Protein AF-A0A2U1KVK1-F1 (afdb_monomer)

Foldseek 3Di:
DDDDDDDDDDDDDDCPDDDDDDPPDDDPPVPPDDPPQFDLVAFDKDFAPPDDPDQQVVDPPRDPVPNCVVVPDPDDRVGRIDTQTDRDGDDDD

InterPro domains:
  IPR025846 Trichome birefringence-like, N-terminal domain [PF14416] (37-89)
  IPR029962 Trichome birefringence-like family [PTHR32285] (38-92)

Mean predicted aligned error: 15.68 Å

pLDDT: mean 76.73, std 21.53, range [38.75, 97.69]

Solvent-accessible surface area (backbone atoms only — not comparable to full-atom values): 6746 Å² total; per-residue (Å²): 134,88,82,89,82,91,82,81,88,83,89,77,95,72,88,75,74,84,78,72,87,74,80,84,80,78,81,82,73,78,54,94,76,50,93,88,69,47,60,78,87,47,58,47,78,40,86,36,90,81,44,49,96,69,57,64,90,79,41,88,83,60,56,76,92,74,31,48,64,81,71,72,45,84,80,66,69,83,50,25,57,40,86,42,33,71,72,47,80,81,83,78,133

Nearest PDB structures (foldseek):
  6cci-assembly1_A  TM=9.099E-01  e=8.293E-04  Arabidopsis thaliana

Radius of gyration: 32.66 Å; Cα contacts (8 Å, |Δi|>4): 63; chains: 1; bounding box: 93×38×63 Å

Organism: Artemisia annua (NCBI:txid35608)

Secondary structure (DSSP, 8-state):
-------------------------------TT-SSS-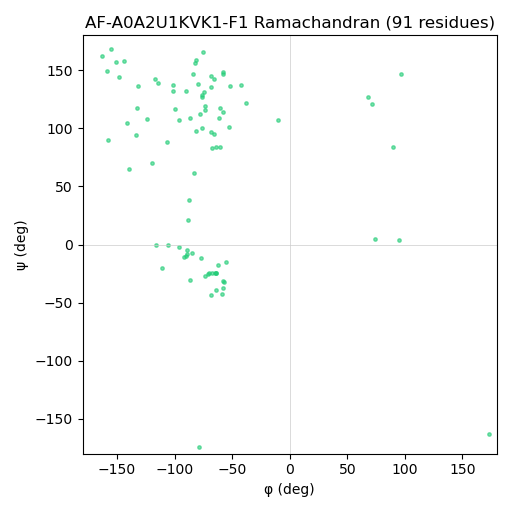-TTSEEEEE-TT--SS-GGG-TTS-GGG-TTTTT----GGGGEEEEESS-PPPP-

Structure (mmCIF, N/CA/C/O backbone):
data_AF-A0A2U1KVK1-F1
#
_entry.id   AF-A0A2U1KVK1-F1
#
loop_
_atom_site.group_PDB
_atom_site.id
_atom_site.type_symbol
_atom_site.label_atom_id
_atom_site.label_alt_id
_atom_site.label_comp_id
_atom_site.label_asym_id
_atom_site.label_entity_id
_atom_site.label_seq_id
_atom_site.pdbx_PDB_ins_code
_atom_site.Cartn_x
_atom_site.Cartn_y
_atom_site.Cartn_z
_atom_site.occupancy
_atom_site.B_iso_or_equiv
_atom_site.auth_seq_id
_atom_site.auth_comp_id
_atom_site.auth_asym_id
_atom_site.auth_atom_id
_atom_site.pdbx_PDB_model_num
ATOM 1 N N . MET A 1 1 ? 75.092 -21.004 -45.664 1.00 38.75 1 MET A N 1
ATOM 2 C CA . MET A 1 1 ? 76.250 -20.883 -44.748 1.00 38.75 1 MET A CA 1
ATOM 3 C C . MET A 1 1 ? 75.687 -20.463 -43.388 1.00 38.75 1 MET A C 1
ATOM 5 O O . MET A 1 1 ? 75.101 -19.398 -43.340 1.00 38.75 1 MET A O 1
ATOM 9 N N . GLY A 1 2 ? 75.479 -21.360 -42.413 1.00 43.06 2 GLY A N 1
ATOM 10 C CA . GLY A 1 2 ? 76.445 -21.739 -41.356 1.00 43.06 2 GLY A CA 1
ATOM 11 C C . GLY A 1 2 ? 76.680 -20.567 -40.377 1.00 43.06 2 GLY A C 1
ATOM 12 O O . GLY A 1 2 ? 77.021 -19.502 -40.860 1.00 43.06 2 GLY A O 1
ATOM 13 N N . GLN A 1 3 ? 76.561 -20.639 -39.043 1.00 45.59 3 GLN A N 1
ATOM 14 C CA . GLN A 1 3 ? 76.511 -21.750 -38.079 1.00 45.59 3 GLN A CA 1
ATOM 15 C C . GLN A 1 3 ? 75.953 -21.280 -36.706 1.00 45.59 3 GLN A C 1
ATOM 17 O O . GLN A 1 3 ? 76.067 -20.104 -36.377 1.00 45.59 3 GLN A O 1
ATOM 22 N N . GLY A 1 4 ? 75.517 -22.247 -35.881 1.00 42.56 4 GLY A N 1
ATOM 23 C CA . GLY A 1 4 ? 75.748 -22.305 -34.420 1.00 42.56 4 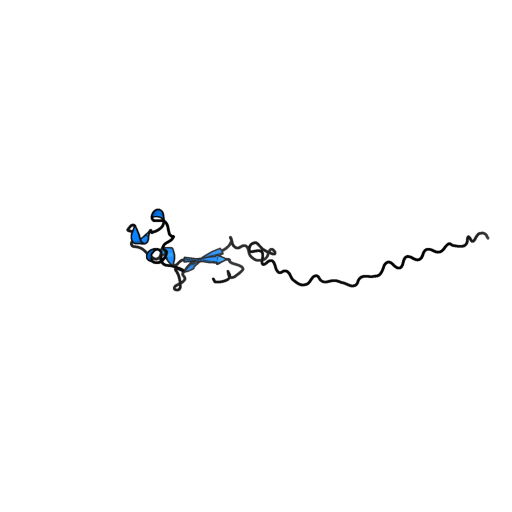GLY A CA 1
ATOM 24 C C . GLY A 1 4 ? 74.639 -21.766 -33.502 1.00 42.56 4 GLY A C 1
ATOM 25 O O . GLY A 1 4 ? 73.946 -20.832 -33.862 1.00 42.56 4 GLY A O 1
ATOM 26 N N . LEU A 1 5 ? 74.385 -22.286 -32.293 1.00 52.31 5 LEU A N 1
ATOM 27 C CA . LEU A 1 5 ? 74.909 -23.417 -31.508 1.00 52.31 5 LEU A CA 1
ATOM 28 C C . LEU A 1 5 ? 73.837 -23.792 -30.453 1.00 52.31 5 LEU A C 1
ATOM 30 O O . LEU A 1 5 ? 73.092 -22.934 -29.986 1.00 52.31 5 LEU A O 1
ATOM 34 N N . ARG A 1 6 ? 73.762 -25.075 -30.070 1.00 49.09 6 ARG A N 1
ATOM 35 C CA . ARG A 1 6 ? 72.908 -25.590 -28.979 1.00 49.09 6 ARG A CA 1
ATOM 36 C C . ARG A 1 6 ? 73.392 -25.101 -27.608 1.00 49.09 6 ARG A C 1
ATOM 38 O O . ARG A 1 6 ? 74.590 -25.154 -27.348 1.00 49.09 6 ARG A O 1
ATOM 45 N N . ALA A 1 7 ? 72.461 -24.851 -26.686 1.00 42.56 7 ALA A N 1
ATOM 46 C CA . ALA A 1 7 ? 72.688 -25.064 -25.256 1.00 42.56 7 ALA A CA 1
ATOM 47 C C . ALA A 1 7 ? 71.516 -25.847 -24.643 1.00 42.56 7 ALA A C 1
ATOM 49 O O . ALA A 1 7 ? 70.353 -25.633 -24.978 1.00 42.56 7 ALA A O 1
ATOM 50 N N . SER A 1 8 ? 71.881 -26.820 -23.812 1.00 41.84 8 SER A N 1
ATOM 51 C CA . SER A 1 8 ? 71.029 -27.839 -23.200 1.00 41.84 8 SER A CA 1
ATOM 52 C C . SER A 1 8 ? 70.320 -27.309 -21.948 1.00 41.84 8 SER A C 1
ATOM 54 O O . SER A 1 8 ? 70.775 -26.346 -21.336 1.00 41.84 8 SER A O 1
ATOM 56 N N . GLY A 1 9 ? 69.190 -27.932 -21.608 1.00 46.62 9 GLY A N 1
ATOM 57 C CA . GLY A 1 9 ? 68.161 -27.404 -20.707 1.00 46.62 9 GLY A CA 1
ATOM 58 C C . GLY A 1 9 ? 68.441 -27.491 -19.209 1.00 46.62 9 GLY A C 1
ATOM 59 O O . GLY A 1 9 ? 69.481 -27.972 -18.790 1.00 46.62 9 GLY A O 1
ATOM 60 N N . HIS A 1 10 ? 67.440 -27.116 -18.408 1.00 42.41 10 HIS A N 1
ATOM 61 C CA . HIS A 1 10 ? 67.254 -27.641 -17.058 1.00 42.41 10 HIS A CA 1
ATOM 62 C C . HIS A 1 10 ? 65.769 -27.699 -16.680 1.00 42.41 10 HIS A C 1
ATOM 64 O O . HIS A 1 10 ? 64.941 -26.898 -17.101 1.00 42.41 10 HIS A O 1
ATOM 70 N N . ARG A 1 11 ? 65.479 -28.756 -15.927 1.00 49.19 11 ARG A N 1
ATOM 71 C CA . ARG A 1 11 ? 64.190 -29.294 -15.499 1.00 49.19 11 ARG A CA 1
ATOM 72 C C . ARG A 1 11 ? 63.467 -28.328 -14.560 1.00 49.19 11 ARG A C 1
ATOM 74 O O . ARG A 1 11 ? 64.093 -27.776 -13.663 1.00 49.19 11 ARG A O 1
ATOM 81 N N . GLY A 1 12 ? 62.149 -28.239 -14.689 1.00 41.12 12 GLY A N 1
ATOM 82 C CA . GLY A 1 12 ? 61.287 -27.581 -13.712 1.00 41.12 12 GLY A CA 1
ATOM 83 C C . GLY A 1 12 ? 59.870 -28.109 -13.837 1.00 41.12 12 GLY A C 1
ATOM 84 O O . GLY A 1 12 ? 59.086 -27.613 -14.635 1.00 41.12 12 GLY A O 1
ATOM 85 N N . LEU A 1 13 ? 59.581 -29.173 -13.091 1.00 55.19 13 LEU A N 1
ATOM 86 C CA . LEU A 1 13 ? 58.246 -29.730 -12.911 1.00 55.19 13 LEU A CA 1
ATOM 87 C C . LEU A 1 13 ? 57.346 -28.662 -12.281 1.00 55.19 13 LEU A C 1
ATOM 89 O O . LEU A 1 13 ? 57.585 -28.234 -11.157 1.00 55.19 13 LEU A O 1
ATOM 93 N N . GLY A 1 14 ? 56.311 -28.261 -13.006 1.00 42.09 14 GLY A N 1
ATOM 94 C CA . GLY A 1 14 ? 55.240 -27.406 -12.514 1.00 42.09 14 GLY A CA 1
ATOM 95 C C . GLY A 1 14 ? 53.919 -27.908 -13.064 1.00 42.09 14 GLY A C 1
ATOM 96 O O . GLY A 1 14 ? 53.298 -27.242 -13.884 1.00 42.09 14 GLY A O 1
ATOM 97 N N . ALA A 1 15 ? 53.526 -29.119 -12.663 1.00 49.44 15 ALA A N 1
ATOM 98 C CA . ALA A 1 15 ? 52.151 -29.576 -12.790 1.00 49.44 15 ALA A CA 1
ATOM 99 C C . ALA A 1 15 ? 51.297 -28.742 -11.826 1.00 49.44 15 ALA A C 1
ATOM 101 O O . ALA A 1 15 ? 51.059 -29.131 -10.685 1.00 49.44 15 ALA A O 1
ATOM 102 N N . TRP A 1 16 ? 50.891 -27.555 -12.267 1.00 47.50 16 TRP A N 1
ATOM 103 C CA . TRP A 1 16 ? 49.819 -26.818 -11.619 1.00 47.50 16 TRP A CA 1
ATOM 104 C C . TRP A 1 16 ? 48.530 -27.423 -12.148 1.00 47.50 16 TRP A C 1
ATOM 106 O O . TRP A 1 16 ? 48.135 -27.200 -13.290 1.00 47.50 16 TRP A O 1
ATOM 116 N N . PHE A 1 17 ? 47.987 -28.322 -11.333 1.00 43.41 17 PHE A N 1
ATOM 117 C CA . PHE A 1 17 ? 46.731 -29.019 -11.530 1.00 43.41 17 PHE A CA 1
ATOM 118 C C . PHE A 1 17 ? 45.677 -28.103 -12.157 1.00 43.41 17 PHE A C 1
ATOM 120 O O . PHE A 1 17 ? 45.323 -27.068 -11.595 1.00 43.41 17 PHE A O 1
ATOM 127 N N . GLY A 1 18 ? 45.167 -28.521 -13.316 1.00 46.84 18 GLY A N 1
ATOM 128 C CA . GLY A 1 18 ? 43.896 -28.037 -13.821 1.00 46.84 18 GLY A CA 1
ATOM 129 C C . GLY A 1 18 ? 42.813 -28.421 -12.823 1.00 46.84 18 GLY A C 1
ATOM 130 O O . GLY A 1 18 ? 42.485 -29.599 -12.684 1.00 46.84 18 GLY A O 1
ATOM 131 N N . LEU A 1 19 ? 42.280 -27.428 -12.118 1.00 50.81 19 LEU A N 1
ATOM 132 C CA . LEU A 1 19 ? 40.992 -27.562 -11.466 1.00 50.81 19 LEU A CA 1
ATOM 133 C C . LEU A 1 19 ? 39.930 -27.193 -12.494 1.00 50.81 19 LEU A C 1
ATOM 135 O O . LEU A 1 19 ? 39.811 -26.053 -12.938 1.00 50.81 19 LEU A O 1
ATOM 139 N N . SER A 1 20 ? 39.241 -28.250 -12.908 1.00 54.12 20 SER A N 1
ATOM 140 C CA . SER A 1 20 ? 37.949 -28.248 -13.568 1.00 54.12 20 SER A CA 1
ATOM 141 C C . SER A 1 20 ? 36.999 -27.244 -12.920 1.00 54.12 20 SER A C 1
ATOM 143 O O . SER A 1 20 ? 36.908 -27.176 -11.697 1.00 54.12 20 SER A O 1
ATOM 145 N N . GLU A 1 21 ? 36.284 -26.530 -13.783 1.00 49.66 21 GLU A N 1
ATOM 146 C CA . GLU A 1 21 ? 34.986 -25.889 -13.582 1.00 49.66 21 GLU A CA 1
ATOM 147 C C . GLU A 1 21 ? 34.285 -26.275 -12.271 1.00 49.66 21 GLU A C 1
ATOM 149 O O . GLU A 1 21 ? 33.754 -27.376 -12.125 1.00 49.66 21 GLU A O 1
ATOM 154 N N . SER A 1 22 ? 34.258 -25.340 -11.327 1.00 44.19 22 SER A N 1
ATOM 155 C CA . SER A 1 22 ? 33.247 -25.309 -10.280 1.00 44.19 22 SER A CA 1
ATOM 156 C C . SER A 1 22 ? 32.296 -24.167 -10.615 1.00 44.19 22 SER A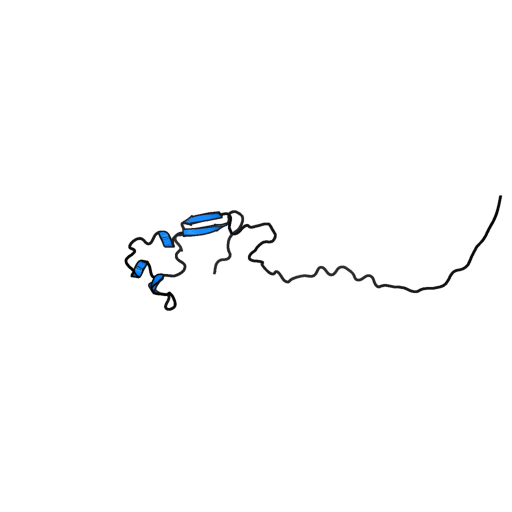 C 1
ATOM 158 O O . SER A 1 22 ? 32.511 -23.022 -10.220 1.00 44.19 22 SER A O 1
ATOM 160 N N . SER A 1 23 ? 31.270 -24.486 -11.406 1.00 52.03 23 SER A N 1
ATOM 161 C CA . SER A 1 23 ? 29.995 -23.772 -11.365 1.00 52.03 23 SER A CA 1
ATOM 162 C C . SER A 1 23 ? 29.545 -23.778 -9.905 1.00 52.03 23 SER A C 1
ATOM 164 O O . SER A 1 23 ? 29.086 -24.810 -9.416 1.00 52.03 23 SER A O 1
ATOM 166 N N . ASP A 1 24 ? 29.739 -22.663 -9.202 1.00 51.19 24 ASP A N 1
ATOM 167 C CA . ASP A 1 24 ? 29.254 -22.502 -7.837 1.00 51.19 24 ASP A CA 1
ATOM 168 C C . ASP A 1 24 ? 27.726 -22.450 -7.878 1.00 51.19 24 ASP A C 1
ATOM 170 O O . ASP A 1 24 ? 27.093 -21.456 -8.236 1.00 51.19 24 ASP A O 1
ATOM 174 N N . SER A 1 25 ? 27.139 -23.610 -7.623 1.00 55.19 25 SER A N 1
ATOM 175 C CA . SER A 1 25 ? 25.713 -23.803 -7.492 1.00 55.19 25 SER A CA 1
ATOM 176 C C . SER A 1 25 ? 25.264 -23.322 -6.119 1.00 55.19 25 SER A C 1
ATOM 178 O O . SER A 1 25 ? 25.503 -23.991 -5.116 1.00 55.19 25 SER A O 1
ATOM 180 N N . GLY A 1 26 ? 24.495 -22.235 -6.123 1.00 55.09 26 GLY A N 1
ATOM 181 C CA . GLY A 1 26 ? 23.377 -22.077 -5.204 1.00 55.09 26 GLY A CA 1
ATOM 182 C C . GLY A 1 26 ? 23.697 -21.421 -3.869 1.00 55.09 26 GLY A C 1
ATOM 183 O O . GLY A 1 26 ? 23.713 -22.070 -2.829 1.00 55.09 26 GLY A O 1
ATOM 184 N N . HIS A 1 27 ? 23.702 -20.094 -3.883 1.00 54.94 27 HIS A N 1
ATOM 185 C CA . HIS A 1 27 ? 22.859 -19.374 -2.939 1.00 54.94 27 HIS A CA 1
ATOM 186 C C . HIS A 1 27 ? 22.121 -18.284 -3.717 1.00 54.94 27 HIS A C 1
ATOM 188 O O . HIS A 1 27 ? 22.655 -17.207 -3.972 1.00 54.94 27 HIS A O 1
ATOM 194 N N . GLU A 1 28 ? 20.902 -18.607 -4.153 1.00 55.97 28 GLU A N 1
ATOM 195 C CA . GLU A 1 28 ? 19.937 -17.644 -4.680 1.00 55.97 28 GLU A CA 1
ATOM 196 C C . GLU A 1 28 ? 19.579 -16.701 -3.529 1.00 55.97 28 GLU A C 1
ATOM 198 O O . GLU A 1 28 ? 18.612 -16.897 -2.793 1.00 55.97 28 GLU A O 1
ATOM 203 N N . LEU A 1 29 ? 20.408 -15.680 -3.316 1.00 59.66 29 LEU A N 1
ATOM 204 C CA . LEU A 1 29 ? 19.912 -14.478 -2.684 1.00 59.66 29 LEU A CA 1
ATOM 205 C C . LEU A 1 29 ? 18.921 -13.927 -3.706 1.00 59.66 29 LEU A C 1
ATOM 207 O O . LEU A 1 29 ? 19.327 -13.271 -4.661 1.00 59.66 29 LEU A O 1
ATOM 211 N N . VAL A 1 30 ? 17.634 -14.248 -3.546 1.00 59.62 30 VAL A N 1
ATOM 212 C CA . VAL A 1 30 ? 16.552 -13.506 -4.194 1.00 59.62 30 VAL A CA 1
ATOM 213 C C . VAL A 1 30 ? 16.683 -12.090 -3.658 1.00 59.62 30 VAL A C 1
ATOM 215 O O . VAL A 1 30 ? 16.099 -11.721 -2.637 1.00 59.62 30 VAL A O 1
ATOM 218 N N . GLY A 1 31 ? 17.558 -11.309 -4.280 1.00 57.84 31 GLY A N 1
ATOM 219 C CA . GLY A 1 31 ? 17.635 -9.894 -4.048 1.00 57.84 31 GLY A CA 1
ATOM 220 C C . GLY A 1 31 ? 16.255 -9.366 -4.382 1.00 57.84 31 GLY A C 1
ATOM 221 O O . GLY A 1 31 ? 15.831 -9.400 -5.532 1.00 57.84 31 GLY A O 1
ATOM 222 N N . PHE A 1 32 ? 15.549 -8.855 -3.374 1.00 56.72 32 PHE A N 1
ATOM 223 C CA . PHE A 1 32 ? 14.330 -8.070 -3.581 1.00 56.72 32 PHE A CA 1
ATOM 224 C C . PHE A 1 32 ? 14.588 -6.872 -4.524 1.00 56.72 32 PHE A C 1
ATOM 226 O O . PHE A 1 32 ? 13.659 -6.269 -5.050 1.00 56.72 32 PHE A O 1
ATO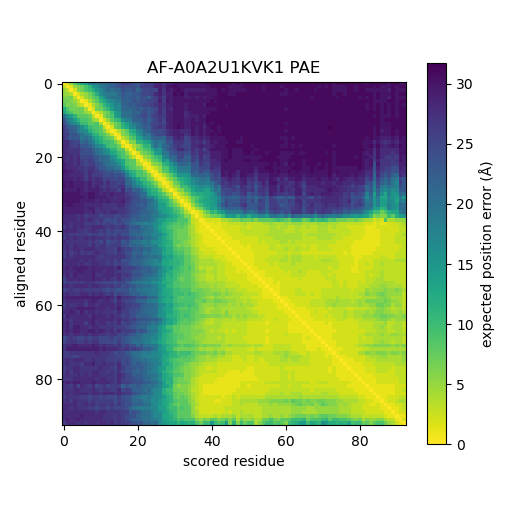M 233 N N . LEU A 1 33 ? 15.870 -6.551 -4.738 1.00 60.81 33 LEU A N 1
ATOM 234 C CA . LEU A 1 33 ? 16.407 -5.565 -5.658 1.00 60.81 33 LEU A CA 1
ATOM 235 C C . LEU A 1 33 ? 17.342 -6.250 -6.674 1.00 60.81 33 LEU A C 1
ATOM 237 O O . LEU A 1 33 ? 18.551 -6.069 -6.637 1.00 60.81 33 LEU A O 1
ATOM 241 N N . ASP A 1 34 ? 16.732 -7.036 -7.555 1.00 60.16 34 ASP A N 1
ATOM 242 C CA . ASP A 1 34 ? 16.990 -7.026 -8.997 1.00 60.16 34 ASP A CA 1
ATOM 243 C C . ASP A 1 34 ? 18.319 -7.579 -9.567 1.00 60.16 34 ASP A C 1
ATOM 245 O O . ASP A 1 34 ? 19.397 -7.012 -9.411 1.00 60.16 34 ASP A O 1
ATOM 249 N N . ASP A 1 35 ? 18.162 -8.592 -10.428 1.00 57.47 35 ASP A N 1
ATOM 250 C CA . ASP A 1 35 ? 19.095 -8.982 -11.498 1.00 57.47 35 ASP A CA 1
ATOM 251 C C . ASP A 1 35 ? 18.811 -8.209 -12.817 1.00 57.47 35 ASP A C 1
ATOM 253 O O . ASP A 1 35 ? 18.849 -8.774 -13.915 1.00 57.47 35 ASP A O 1
ATOM 257 N N . GLY A 1 36 ? 18.460 -6.921 -12.748 1.00 63.19 36 GLY A N 1
ATOM 258 C CA . GLY A 1 36 ? 18.163 -6.059 -13.907 1.00 63.19 36 GLY A CA 1
ATOM 259 C C . GLY A 1 36 ? 16.821 -6.289 -14.627 1.00 63.19 36 GLY A C 1
ATOM 260 O O . GLY A 1 36 ? 16.608 -5.710 -15.693 1.00 63.19 36 GLY A O 1
ATOM 261 N N . LYS A 1 37 ? 15.942 -7.169 -14.135 1.00 75.31 37 LYS A N 1
ATOM 262 C CA . LYS A 1 37 ? 14.760 -7.675 -14.861 1.00 75.31 37 LYS A CA 1
ATOM 263 C C . LYS A 1 37 ? 13.417 -7.204 -14.311 1.00 75.31 37 LYS A C 1
ATOM 265 O O . LYS A 1 37 ? 12.440 -7.269 -15.052 1.00 75.31 37 LYS A O 1
ATOM 270 N N . CYS A 1 38 ? 13.334 -6.757 -13.058 1.00 86.25 38 CYS A N 1
ATOM 271 C 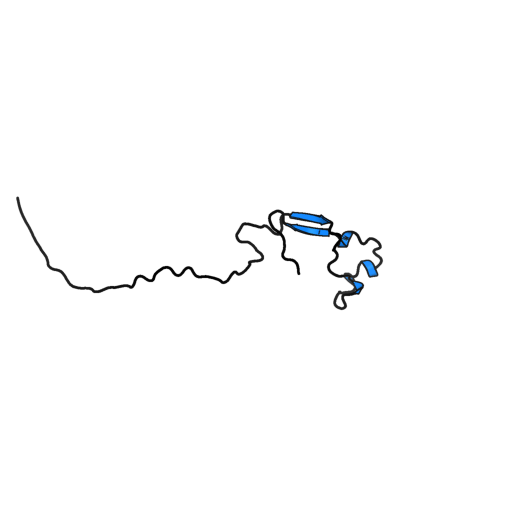CA . CYS A 1 38 ? 12.084 -6.232 -12.510 1.00 86.25 38 CYS A CA 1
ATOM 272 C C . CYS A 1 38 ? 12.311 -5.021 -11.610 1.00 86.25 38 CYS A C 1
ATOM 274 O O . CYS A 1 38 ? 12.677 -5.137 -10.440 1.00 86.25 38 CYS A O 1
ATOM 276 N N . ASN A 1 39 ? 11.985 -3.844 -12.139 1.00 89.06 39 ASN A N 1
ATOM 277 C CA . ASN A 1 39 ? 11.908 -2.639 -11.333 1.00 89.06 39 ASN A CA 1
ATOM 278 C C . ASN A 1 39 ? 10.619 -2.649 -10.497 1.00 89.06 39 ASN A C 1
ATOM 280 O O . ASN A 1 39 ? 9.546 -2.301 -10.986 1.00 89.06 39 ASN A O 1
ATOM 284 N N . ILE A 1 40 ? 10.724 -3.003 -9.215 1.00 90.56 40 ILE A N 1
ATOM 285 C CA . ILE A 1 40 ? 9.577 -3.052 -8.294 1.00 90.56 40 ILE A CA 1
ATOM 286 C C . ILE A 1 40 ? 8.894 -1.693 -8.083 1.00 90.56 40 ILE A C 1
ATOM 288 O O . ILE A 1 40 ? 7.765 -1.657 -7.599 1.00 90.56 40 ILE A O 1
ATOM 292 N N . PHE A 1 41 ? 9.561 -0.587 -8.420 1.00 91.38 41 PHE A N 1
ATOM 293 C CA . PHE A 1 41 ? 9.030 0.768 -8.289 1.00 91.38 41 PHE A CA 1
ATOM 294 C C . PHE A 1 41 ? 8.332 1.262 -9.566 1.00 91.38 41 PHE A C 1
ATOM 296 O O . PHE A 1 41 ? 7.656 2.287 -9.509 1.00 91.38 41 PHE A O 1
ATOM 303 N N . ASP A 1 42 ? 8.460 0.547 -10.693 1.00 94.38 42 ASP A N 1
ATOM 304 C CA . ASP A 1 42 ? 7.731 0.829 -11.936 1.00 94.38 42 ASP A CA 1
ATOM 305 C C . ASP A 1 42 ? 6.530 -0.113 -12.081 1.00 94.38 42 ASP A C 1
ATOM 307 O O . ASP A 1 42 ? 6.650 -1.339 -12.168 1.00 94.38 42 ASP A O 1
ATOM 311 N N . GLY A 1 43 ? 5.336 0.463 -12.075 1.00 95.31 43 GLY A N 1
ATOM 312 C CA . GLY A 1 43 ? 4.104 -0.298 -12.011 1.00 95.31 43 GLY A CA 1
ATOM 313 C C . GLY A 1 43 ? 2.881 0.585 -11.858 1.00 95.31 43 GLY A C 1
ATOM 314 O O . GLY A 1 43 ? 2.902 1.791 -12.105 1.00 95.31 43 GLY A O 1
ATOM 315 N N . SER A 1 44 ? 1.782 -0.037 -11.454 1.00 97.69 44 SER A N 1
ATOM 316 C CA . SER A 1 44 ? 0.519 0.662 -11.248 1.00 97.69 44 SER A CA 1
ATOM 317 C C . SER A 1 44 ? -0.254 0.085 -10.073 1.00 97.69 44 SER A C 1
ATOM 319 O O . SER A 1 44 ? -0.056 -1.059 -9.655 1.00 97.69 44 SER A O 1
ATOM 321 N N . TRP A 1 45 ? -1.155 0.900 -9.534 1.00 97.44 45 TRP A N 1
ATOM 322 C CA . TRP A 1 45 ? -2.150 0.437 -8.583 1.00 97.44 45 TRP A CA 1
ATOM 323 C C . TRP A 1 45 ? -3.253 -0.308 -9.330 1.00 97.44 45 TRP A C 1
ATOM 325 O O . TRP A 1 45 ? -3.848 0.223 -10.266 1.00 97.44 45 TRP A O 1
ATOM 335 N N . VAL A 1 46 ? -3.539 -1.532 -8.895 1.00 97.19 46 VAL A N 1
ATOM 336 C CA . VAL A 1 46 ? -4.619 -2.370 -9.420 1.00 97.19 46 VAL A CA 1
ATOM 337 C C . VAL A 1 46 ? -5.640 -2.647 -8.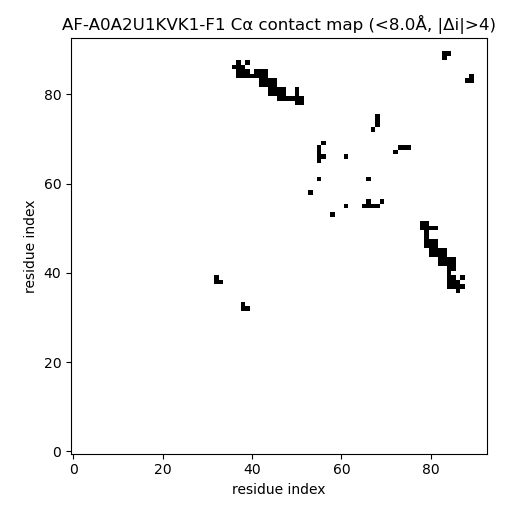323 1.00 97.19 46 VAL A C 1
ATOM 339 O O . VAL A 1 46 ? -5.281 -2.813 -7.156 1.00 97.19 46 VAL A O 1
ATOM 342 N N . TRP A 1 47 ? -6.918 -2.674 -8.688 1.00 97.62 47 TRP A N 1
ATOM 343 C CA . TRP A 1 47 ? -7.992 -3.026 -7.764 1.00 97.62 47 TRP A CA 1
ATOM 344 C C . TRP A 1 47 ? -7.991 -4.534 -7.497 1.00 97.62 47 TRP A C 1
ATOM 346 O O . TRP A 1 47 ? -7.947 -5.327 -8.439 1.00 97.62 47 TRP A O 1
ATOM 356 N N . ASP A 1 48 ? -8.053 -4.933 -6.228 1.00 96.06 48 ASP A N 1
ATOM 357 C CA . ASP A 1 48 ? -8.079 -6.334 -5.812 1.00 96.06 48 ASP A CA 1
ATOM 358 C C . ASP A 1 48 ? -9.190 -6.569 -4.778 1.00 96.06 48 ASP A C 1
ATOM 360 O O . ASP A 1 48 ? -9.172 -6.039 -3.667 1.00 96.06 48 ASP A O 1
ATOM 364 N N . GLU A 1 49 ? -10.160 -7.415 -5.127 1.00 95.81 49 GLU A N 1
ATOM 365 C CA . GLU A 1 49 ? -11.277 -7.753 -4.238 1.00 95.81 49 GLU A CA 1
ATOM 366 C C . GLU A 1 49 ? -10.835 -8.508 -2.978 1.00 95.81 49 GLU A C 1
ATOM 368 O O . GLU A 1 49 ? -11.512 -8.439 -1.949 1.00 95.81 49 GLU A O 1
ATOM 373 N N . LYS A 1 50 ? -9.687 -9.198 -3.034 1.00 93.62 50 LYS A N 1
ATOM 374 C CA . LYS A 1 50 ? -9.127 -9.947 -1.900 1.00 93.62 50 LYS A CA 1
ATOM 375 C C . LYS A 1 50 ? -8.454 -9.044 -0.867 1.00 93.62 50 LYS A C 1
ATOM 377 O O . LYS A 1 50 ? -8.105 -9.534 0.202 1.00 93.62 50 LYS A O 1
ATOM 382 N N . TYR A 1 51 ? -8.234 -7.770 -1.183 1.00 94.38 51 TYR A N 1
ATOM 383 C CA . TYR A 1 51 ? -7.676 -6.792 -0.253 1.00 94.38 51 TYR A CA 1
ATOM 384 C C . TYR A 1 51 ? -8.761 -6.230 0.684 1.00 94.38 51 TYR A C 1
ATOM 386 O O . TYR A 1 51 ? -9.943 -6.273 0.340 1.00 94.38 51 TYR A O 1
ATOM 394 N N . PRO A 1 52 ? -8.405 -5.673 1.855 1.00 94.38 52 PRO A N 1
ATOM 395 C CA . PRO A 1 52 ? -7.051 -5.567 2.398 1.00 94.38 52 PRO A CA 1
ATOM 396 C C . PRO A 1 52 ? -6.508 -6.886 2.953 1.00 94.38 52 PRO A C 1
ATOM 398 O O . PRO A 1 52 ? -7.247 -7.832 3.199 1.00 94.38 52 PRO A O 1
ATOM 401 N N . LEU A 1 53 ? -5.195 -6.921 3.185 1.00 92.88 53 LEU A N 1
ATOM 402 C CA . LEU A 1 53 ? -4.511 -8.070 3.792 1.00 92.88 53 LEU A CA 1
ATOM 403 C C . LEU A 1 53 ? -4.829 -8.244 5.279 1.00 92.88 53 LEU A C 1
ATOM 405 O O . LEU A 1 53 ? -4.723 -9.342 5.814 1.00 92.88 53 LEU A O 1
ATOM 409 N N . TYR A 1 54 ? -5.196 -7.151 5.937 1.00 92.62 54 TYR A N 1
ATOM 410 C CA . TYR A 1 54 ? -5.607 -7.108 7.328 1.00 92.62 54 TYR A CA 1
ATOM 411 C C . TYR A 1 54 ? -6.595 -5.958 7.518 1.00 92.62 54 TYR A C 1
ATOM 413 O O . TYR A 1 54 ? -6.597 -4.989 6.758 1.00 92.62 54 TYR A O 1
ATOM 421 N N . GLU A 1 55 ? -7.412 -6.048 8.558 1.00 93.38 55 GLU A N 1
ATOM 422 C CA . GLU A 1 55 ? -8.278 -4.956 8.993 1.00 93.38 55 GLU A CA 1
ATOM 423 C C . GLU A 1 55 ? -7.636 -4.263 10.202 1.00 93.38 55 GLU A C 1
ATOM 425 O O . GLU A 1 55 ? -7.118 -4.925 11.104 1.00 93.3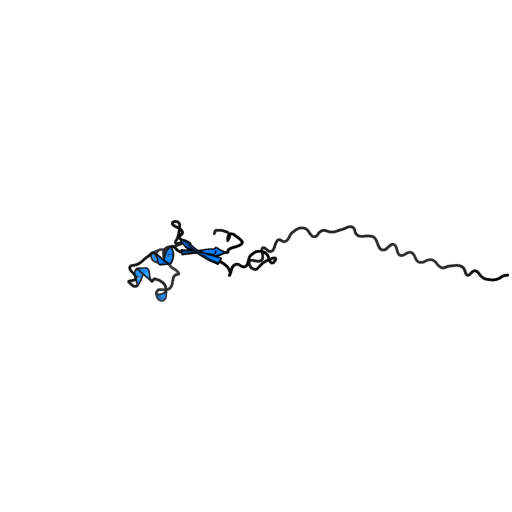8 55 GLU A O 1
ATOM 430 N N . SER A 1 56 ? -7.652 -2.927 10.240 1.00 93.56 56 SER A N 1
ATOM 431 C CA . SER A 1 56 ? -7.001 -2.135 11.301 1.00 93.56 56 SER A CA 1
ATOM 432 C C . SER A 1 56 ? -7.513 -2.484 12.700 1.00 93.56 56 SER A C 1
ATOM 434 O O . SER A 1 56 ? -6.725 -2.567 13.644 1.00 93.56 56 SER A O 1
ATOM 436 N N . LYS A 1 57 ? -8.816 -2.756 12.823 1.00 91.69 57 LYS A N 1
ATOM 437 C CA . LYS A 1 57 ? -9.465 -3.219 14.059 1.00 91.69 57 LYS A CA 1
ATOM 438 C C . LYS A 1 57 ? -8.892 -4.525 14.624 1.00 91.69 57 LYS A C 1
ATOM 440 O O . LYS A 1 57 ? -8.886 -4.690 15.841 1.00 91.69 57 LYS A O 1
ATOM 445 N N . ASP A 1 58 ? -8.399 -5.417 13.765 1.00 93.88 58 ASP A N 1
ATOM 446 C CA . ASP A 1 58 ? -7.947 -6.757 14.153 1.00 93.88 58 ASP A CA 1
ATOM 447 C C . ASP A 1 58 ? -6.448 -6.759 14.520 1.00 93.88 58 ASP A C 1
ATOM 449 O O . ASP A 1 58 ? -5.935 -7.723 15.086 1.00 93.88 58 ASP A O 1
ATOM 453 N N . CYS A 1 59 ? -5.733 -5.657 14.254 1.00 94.25 59 CYS A N 1
ATOM 454 C CA . CYS A 1 59 ? -4.321 -5.496 14.588 1.00 94.25 59 CYS A CA 1
ATOM 455 C C . CYS A 1 59 ? -4.140 -4.750 15.921 1.00 94.25 59 CYS A C 1
ATOM 457 O O . CYS A 1 59 ? -4.329 -3.533 16.013 1.00 94.25 59 CYS A O 1
ATOM 459 N N . LEU A 1 60 ? -3.733 -5.480 16.965 1.00 94.31 60 LEU A N 1
ATOM 460 C CA . LEU A 1 60 ? -3.507 -4.934 18.314 1.00 94.31 60 LEU A CA 1
ATOM 461 C C . LEU A 1 60 ? -2.281 -4.016 18.411 1.00 94.31 60 LEU A C 1
ATOM 463 O O . LEU A 1 60 ? -2.218 -3.174 19.299 1.00 94.31 60 LEU A O 1
ATOM 467 N N . LEU A 1 61 ? -1.314 -4.187 17.508 1.00 95.81 61 LEU A N 1
ATOM 468 C CA . LEU A 1 61 ? -0.074 -3.407 17.479 1.00 95.81 61 LEU A CA 1
ATOM 469 C C . LEU A 1 61 ? -0.196 -2.129 16.643 1.00 95.81 61 LEU A C 1
ATOM 471 O O . LEU A 1 61 ? 0.727 -1.317 16.630 1.00 95.81 61 LEU A O 1
ATOM 475 N N . LEU A 1 62 ? -1.305 -1.958 15.918 1.00 95.31 62 LEU A N 1
ATOM 476 C CA . LEU A 1 62 ? -1.506 -0.790 15.076 1.00 95.31 62 LEU A CA 1
ATOM 477 C C . LEU A 1 62 ? -1.812 0.429 15.946 1.00 95.31 62 LEU A C 1
ATOM 479 O O . LEU A 1 62 ? -2.850 0.473 16.612 1.00 95.31 62 LEU A O 1
ATOM 483 N N . ASP A 1 63 ? -0.914 1.411 15.899 1.00 95.25 63 ASP A N 1
ATOM 484 C CA . ASP A 1 63 ? -1.063 2.662 16.635 1.00 95.25 63 ASP A CA 1
ATOM 485 C C . ASP A 1 63 ? -2.358 3.403 16.257 1.00 95.25 63 ASP A C 1
ATOM 487 O O . ASP A 1 63 ? -2.827 3.359 15.113 1.00 95.25 63 ASP A O 1
ATOM 491 N N . GLY A 1 64 ? -2.932 4.100 17.240 1.00 95.12 64 GLY A N 1
ATOM 492 C CA . GLY A 1 64 ? -4.211 4.791 17.109 1.00 95.12 64 GLY A CA 1
ATOM 493 C C . GLY A 1 64 ? -4.244 5.807 15.967 1.00 95.12 64 GLY A C 1
ATOM 494 O O . GLY A 1 64 ? -5.284 5.951 15.327 1.00 95.12 64 GLY A O 1
ATOM 495 N N . GLY A 1 65 ? -3.120 6.454 15.642 1.00 95.06 65 GLY A N 1
ATOM 496 C CA . GLY A 1 65 ? -3.041 7.416 14.540 1.00 95.06 65 GLY A CA 1
ATOM 497 C C . GLY A 1 65 ? -3.296 6.805 13.156 1.00 95.06 65 GLY A C 1
ATOM 498 O O . GLY A 1 65 ? -3.766 7.500 12.256 1.00 95.06 65 GLY A O 1
ATOM 499 N N . PHE A 1 66 ? -3.061 5.501 12.986 1.00 94.38 66 PHE A N 1
ATOM 500 C CA . PHE A 1 66 ? -3.222 4.797 11.706 1.00 94.38 66 PHE A CA 1
ATOM 501 C C . PHE A 1 66 ? -4.572 4.083 11.554 1.00 94.38 66 PHE A C 1
ATOM 503 O O . PHE A 1 66 ? -4.863 3.505 10.506 1.00 94.38 66 PHE A O 1
ATOM 510 N N . ARG A 1 67 ? -5.427 4.130 12.579 1.00 95.19 67 ARG A N 1
ATOM 511 C CA . ARG A 1 67 ? -6.743 3.480 12.610 1.00 95.19 67 ARG A CA 1
ATOM 512 C C . ARG A 1 67 ? -7.818 4.320 11.916 1.00 95.19 67 ARG A C 1
ATOM 514 O O . ARG A 1 67 ? -8.760 4.798 12.537 1.00 95.19 67 ARG A O 1
ATOM 521 N N . CYS A 1 68 ? -7.653 4.573 10.615 1.00 94.44 68 CYS A N 1
ATOM 522 C CA . CYS A 1 68 ? -8.492 5.531 9.884 1.00 94.44 68 CYS A CA 1
ATOM 523 C C . CYS A 1 68 ? -9.992 5.198 9.922 1.00 94.44 68 CYS A C 1
ATOM 525 O O . CYS A 1 68 ? -10.798 6.109 10.111 1.00 94.44 68 CYS A O 1
ATOM 527 N N . SER A 1 69 ? -10.372 3.924 9.757 1.00 93.88 69 SER A N 1
ATOM 528 C CA . SER A 1 69 ? -11.777 3.495 9.823 1.00 93.88 69 SER A CA 1
ATOM 529 C C . SER A 1 69 ? -12.380 3.720 11.205 1.00 93.88 69 SER A C 1
ATOM 531 O O . SER A 1 69 ? -13.520 4.161 11.320 1.00 93.88 69 SER A O 1
ATOM 533 N N . GLU A 1 70 ? -11.608 3.467 12.259 1.00 95.12 70 GLU A N 1
ATOM 534 C CA . GLU A 1 70 ? -12.031 3.697 13.640 1.00 95.12 70 GLU A CA 1
ATOM 535 C C . GLU A 1 70 ? -12.043 5.198 13.986 1.00 95.12 70 GLU A C 1
ATOM 537 O O . GLU A 1 70 ? -12.852 5.638 14.800 1.00 95.12 70 GLU A O 1
ATOM 542 N N . ASN A 1 71 ? -11.210 5.998 13.313 1.00 96.31 71 ASN A N 1
ATOM 543 C CA . ASN A 1 71 ? -11.093 7.450 13.479 1.00 96.31 71 ASN A CA 1
ATOM 544 C C . ASN A 1 71 ? -12.064 8.252 12.586 1.00 96.31 71 ASN A C 1
ATOM 546 O O . ASN A 1 71 ? -11.839 9.432 12.319 1.00 96.31 71 ASN A O 1
ATOM 550 N N . GLY A 1 72 ? -13.152 7.630 12.123 1.00 96.12 72 GLY A N 1
ATOM 551 C CA . GLY A 1 72 ? -14.268 8.319 11.465 1.00 96.12 72 GLY A CA 1
ATOM 552 C C . GLY A 1 72 ? -14.215 8.367 9.937 1.00 96.12 72 GLY A C 1
ATOM 553 O O . GLY A 1 72 ? -15.105 8.959 9.323 1.00 96.12 72 GLY A O 1
ATOM 554 N N . ARG A 1 73 ? -13.228 7.733 9.291 1.00 96.19 73 ARG A N 1
ATOM 555 C CA . ARG A 1 73 ? -13.231 7.594 7.830 1.00 96.19 73 ARG A CA 1
ATOM 556 C C . ARG A 1 73 ? -14.268 6.554 7.399 1.00 96.19 73 ARG A C 1
ATOM 558 O O . ARG A 1 73 ? -14.171 5.385 7.759 1.00 96.19 73 ARG A O 1
ATOM 565 N N . LEU A 1 74 ? -15.247 6.986 6.605 1.00 95.38 74 LEU A N 1
ATOM 566 C CA . LEU A 1 74 ? -16.374 6.143 6.186 1.00 95.38 74 LEU A CA 1
ATOM 567 C C . LEU A 1 74 ? -16.079 5.318 4.929 1.00 95.38 74 LEU A C 1
ATOM 569 O O . LEU A 1 74 ? -16.632 4.233 4.750 1.00 95.38 74 LEU A O 1
ATOM 573 N N . ASP A 1 75 ? -15.229 5.824 4.037 1.00 95.62 75 ASP A N 1
ATOM 574 C CA . ASP A 1 75 ? -14.871 5.121 2.815 1.00 95.62 75 ASP A CA 1
ATOM 575 C C . ASP A 1 75 ? -13.819 4.037 3.074 1.00 95.62 75 ASP A C 1
ATOM 577 O O . ASP A 1 75 ? -12.850 4.246 3.797 1.00 95.62 75 ASP A O 1
ATOM 581 N N . ARG A 1 76 ? -13.996 2.869 2.445 1.00 92.69 76 ARG A N 1
ATOM 582 C CA . ARG A 1 76 ? -13.080 1.718 2.577 1.00 92.69 76 ARG A CA 1
ATOM 583 C C . ARG A 1 76 ? -12.382 1.346 1.269 1.00 92.69 76 ARG A C 1
ATOM 585 O O . ARG A 1 76 ? -11.584 0.421 1.245 1.00 92.69 76 ARG A O 1
ATOM 592 N N . PHE A 1 77 ? -12.648 2.056 0.172 1.00 95.25 77 PHE A N 1
ATOM 593 C CA . PHE A 1 77 ? -12.084 1.719 -1.142 1.00 95.25 77 PHE A CA 1
ATOM 594 C C . PHE A 1 77 ? -10.564 1.921 -1.209 1.00 95.25 77 PHE A C 1
ATOM 596 O O . PHE A 1 77 ? -9.894 1.276 -2.009 1.00 95.25 77 PHE A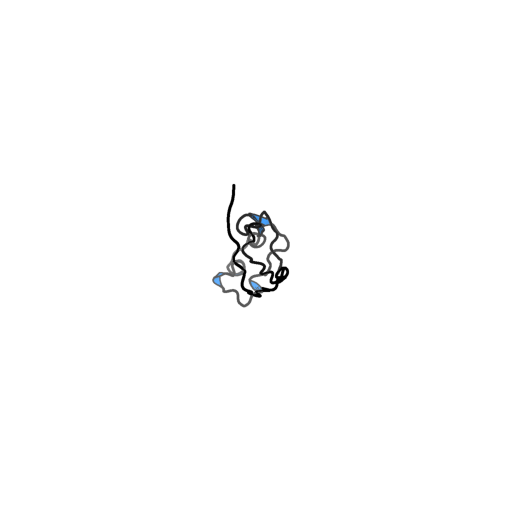 O 1
ATOM 603 N N . TYR A 1 78 ? -10.000 2.791 -0.365 1.00 93.88 78 TYR A N 1
ATOM 604 C CA . TYR A 1 78 ? -8.559 3.051 -0.353 1.00 93.88 78 TYR A CA 1
ATOM 605 C C . TYR A 1 78 ? -7.742 1.810 0.039 1.00 93.88 78 TYR A C 1
ATOM 607 O O . TYR A 1 78 ? -6.586 1.695 -0.354 1.00 93.88 78 TYR A O 1
ATOM 615 N N . THR A 1 79 ? -8.341 0.863 0.767 1.00 95.50 79 THR A N 1
ATOM 616 C CA . THR A 1 79 ? -7.671 -0.367 1.204 1.00 95.50 79 THR A CA 1
ATOM 617 C C . THR A 1 79 ? -7.694 -1.478 0.152 1.00 95.50 79 THR A C 1
ATOM 619 O O . THR A 1 79 ? -7.048 -2.503 0.348 1.00 95.50 79 THR A O 1
ATOM 622 N N . LYS A 1 80 ? -8.418 -1.284 -0.961 1.00 97.00 80 LYS A N 1
ATOM 623 C CA . LYS A 1 80 ? -8.621 -2.271 -2.038 1.00 97.00 80 LYS A CA 1
ATOM 624 C C . LYS A 1 80 ? -7.569 -2.222 -3.146 1.00 97.00 80 LYS A C 1
ATOM 626 O O . LYS A 1 80 ? -7.595 -3.043 -4.058 1.00 97.00 80 LYS A O 1
ATOM 631 N N . TRP A 1 81 ? -6.650 -1.265 -3.085 1.00 97.19 81 TRP A N 1
ATOM 632 C CA . TRP A 1 81 ? -5.605 -1.107 -4.088 1.00 97.19 81 TRP A CA 1
ATOM 633 C C . TRP A 1 81 ? -4.361 -1.916 -3.720 1.00 97.19 81 TRP A C 1
ATOM 635 O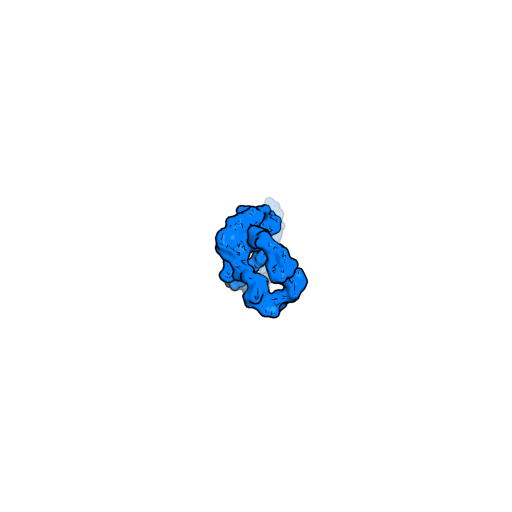 O . TRP A 1 81 ? -3.850 -1.834 -2.603 1.00 97.19 81 TRP A O 1
ATOM 645 N N . ARG A 1 82 ? -3.847 -2.670 -4.692 1.00 95.94 82 ARG A N 1
ATOM 646 C CA . ARG A 1 82 ? -2.588 -3.414 -4.612 1.00 95.94 82 ARG A CA 1
ATOM 647 C C . ARG A 1 82 ? -1.592 -2.838 -5.608 1.00 95.94 82 ARG A C 1
ATOM 649 O O . ARG A 1 82 ? -1.955 -2.519 -6.736 1.00 95.94 82 ARG A O 1
ATOM 656 N N . TRP A 1 83 ? -0.333 -2.726 -5.205 1.00 96.25 83 TRP A N 1
ATOM 657 C CA . TRP A 1 83 ? 0.743 -2.363 -6.119 1.00 96.25 83 TRP A CA 1
ATOM 658 C C . TRP A 1 83 ? 1.127 -3.560 -6.999 1.00 96.25 83 TRP A C 1
ATOM 660 O O . TRP A 1 83 ? 1.373 -4.652 -6.480 1.00 96.25 83 TRP A O 1
ATOM 670 N N . GLN A 1 84 ? 1.173 -3.363 -8.318 1.00 95.88 84 GLN A N 1
ATOM 671 C CA . GLN A 1 84 ? 1.578 -4.374 -9.295 1.00 95.88 84 GLN A CA 1
ATOM 672 C C . GLN A 1 84 ? 2.732 -3.826 -10.148 1.00 95.88 84 GLN A C 1
ATOM 674 O O . GLN A 1 84 ? 2.493 -2.954 -10.992 1.00 95.88 84 GLN A O 1
ATOM 679 N N . PRO A 1 85 ? 3.966 -4.336 -9.957 1.00 95.06 85 PRO A N 1
ATOM 680 C CA . PRO A 1 85 ? 5.070 -4.058 -10.863 1.00 95.06 85 PRO A CA 1
ATOM 681 C C . PRO A 1 85 ? 4.731 -4.493 -12.287 1.00 95.06 85 PRO A C 1
ATOM 683 O O . PRO A 1 85 ? 3.990 -5.461 -12.496 1.00 95.06 85 PRO A O 1
ATOM 686 N N . LYS A 1 86 ? 5.275 -3.771 -13.263 1.00 94.00 86 LYS A N 1
ATOM 687 C CA . LYS A 1 86 ? 4.991 -4.001 -14.682 1.00 94.00 86 LYS A CA 1
ATOM 688 C C . LYS A 1 86 ? 5.552 -5.331 -15.191 1.00 94.00 86 LYS A C 1
ATOM 690 O O . LYS A 1 86 ? 4.860 -6.052 -15.906 1.00 94.00 86 LYS A O 1
ATOM 695 N N . ASP A 1 87 ? 6.782 -5.650 -14.798 1.00 92.31 87 ASP A N 1
ATOM 696 C CA . ASP A 1 87 ? 7.568 -6.728 -15.412 1.00 92.31 87 ASP A CA 1
ATOM 697 C C . ASP A 1 87 ? 7.674 -7.987 -14.535 1.00 92.31 87 ASP A C 1
ATOM 699 O O . ASP A 1 87 ? 8.277 -8.983 -14.934 1.00 92.31 87 ASP A O 1
ATOM 703 N N . CYS A 1 88 ? 7.067 -7.987 -13.344 1.00 91.06 88 CYS A N 1
ATOM 704 C CA . CYS A 1 88 ? 7.009 -9.173 -12.495 1.00 91.06 88 CYS A CA 1
ATOM 705 C C . CYS A 1 88 ? 5.827 -9.171 -11.521 1.00 91.06 88 CYS A C 1
ATOM 707 O O . CYS A 1 88 ? 5.152 -8.166 -11.303 1.00 91.06 88 CYS A O 1
ATOM 709 N N . ASN A 1 89 ? 5.591 -10.332 -10.906 1.00 89.94 89 ASN A N 1
ATOM 710 C CA . ASN A 1 89 ? 4.637 -10.491 -9.817 1.00 89.94 89 ASN A CA 1
ATOM 711 C C . ASN A 1 89 ? 5.372 -10.530 -8.481 1.00 89.94 89 ASN A C 1
ATOM 713 O O . ASN A 1 89 ? 6.317 -11.298 -8.316 1.00 89.94 89 ASN A O 1
ATOM 717 N N . LEU A 1 90 ? 4.894 -9.745 -7.516 1.00 87.88 90 LEU A N 1
ATOM 718 C CA . LEU A 1 90 ? 5.399 -9.819 -6.150 1.00 87.88 90 LEU A CA 1
ATOM 719 C C . LEU A 1 90 ? 4.981 -11.154 -5.510 1.00 87.88 90 LEU A C 1
ATOM 721 O O . LEU A 1 90 ? 3.806 -11.531 -5.632 1.00 87.88 90 LEU A O 1
ATOM 725 N N . PRO A 1 91 ? 5.898 -11.852 -4.811 1.00 87.19 91 PRO A N 1
ATOM 726 C CA . PRO A 1 91 ? 5.544 -12.991 -3.978 1.00 87.19 91 PRO A CA 1
ATOM 727 C C . PRO A 1 91 ? 4.420 -12.612 -3.016 1.00 87.19 91 PRO A C 1
ATOM 729 O O . PRO A 1 91 ? 4.412 -11.523 -2.435 1.00 87.19 91 PRO A O 1
ATOM 732 N N . ARG A 1 92 ? 3.443 -13.505 -2.873 1.00 82.88 92 ARG A N 1
ATOM 733 C CA . ARG A 1 92 ? 2.384 -13.329 -1.882 1.00 82.88 92 ARG A CA 1
ATOM 734 C C . ARG A 1 92 ? 2.891 -13.857 -0.537 1.00 82.88 92 ARG A C 1
ATOM 736 O O . ARG A 1 92 ? 3.699 -14.780 -0.513 1.00 82.88 92 ARG A O 1
ATOM 743 N N . TYR A 1 93 ? 2.431 -13.195 0.519 1.00 75.88 93 TYR A N 1
ATOM 744 C CA . TYR A 1 93 ? 2.627 -13.521 1.935 1.00 75.88 93 TYR A CA 1
ATOM 745 C C . TYR A 1 93 ? 2.355 -14.991 2.261 1.00 75.88 93 TYR A C 1
ATOM 747 O O . TYR A 1 93 ? 1.465 -15.588 1.607 1.00 75.88 93 TYR A O 1
#

Sequence (93 aa):
MGQGLRASGHRGLGAWFGLSESSDSGHELVGFLDDGKCNIFDGSWVWDEKYPLYESKDCLLLDGGFRCSENGRLDRFYTKWRWQPKDCNLPRY